Protein AF-A0A4Y8C8M5-F1 (afdb_monomer_lite)

Sequence (130 aa):
KDRNLNDTRYIARLVLNYTKDYLDFLPLSDDENTKLNDTQKGSKVHVEAKSGMLTSALRHTWGFSAKDRNNHLHHAIDAAIIAYANNSIVKAFSDFKKEQESNSVELYAKKISELDYKNKRKFFEPFSGF

pLDDT: mean 90.06, std 6.75, range [58.03, 96.38]

Structure (mmCIF, N/CA/C/O backbone):
data_AF-A0A4Y8C8M5-F1
#
_entry.id   AF-A0A4Y8C8M5-F1
#
loop_
_atom_site.group_PDB
_atom_site.id
_atom_site.type_symbol
_atom_site.label_atom_id
_atom_site.label_alt_id
_atom_site.label_comp_id
_atom_site.label_asym_id
_atom_site.label_entity_id
_atom_site.label_seq_id
_atom_site.pdbx_PDB_ins_code
_atom_site.Cartn_x
_atom_site.Cartn_y
_atom_site.Cartn_z
_atom_site.occupancy
_atom_site.B_iso_or_equiv
_atom_site.auth_seq_id
_atom_site.auth_comp_id
_atom_site.auth_asym_id
_atom_site.auth_atom_id
_atom_site.pdbx_PDB_model_num
ATOM 1 N N . LYS A 1 1 ? 7.885 22.388 5.003 1.00 59.31 1 LYS A N 1
ATOM 2 C CA . LYS A 1 1 ? 7.979 21.919 3.598 1.00 59.31 1 LYS A CA 1
ATOM 3 C C . LYS A 1 1 ? 6.676 21.215 3.260 1.00 59.31 1 LYS A C 1
ATOM 5 O O . LYS A 1 1 ? 6.492 20.090 3.719 1.00 59.31 1 LYS A O 1
ATOM 10 N N . ASP A 1 2 ? 5.777 21.881 2.540 1.00 58.03 2 ASP A N 1
ATOM 11 C CA . ASP A 1 2 ? 4.567 21.226 2.046 1.00 58.03 2 ASP A CA 1
ATOM 12 C C . ASP A 1 2 ? 4.941 20.110 1.074 1.00 58.03 2 ASP A C 1
ATOM 14 O O . ASP A 1 2 ? 5.859 20.236 0.260 1.00 58.03 2 ASP A O 1
ATOM 18 N N . ARG A 1 3 ? 4.286 18.962 1.232 1.00 66.25 3 ARG A N 1
ATOM 19 C CA . ARG A 1 3 ? 4.503 17.793 0.383 1.00 66.25 3 ARG A CA 1
ATOM 20 C C . ARG A 1 3 ? 3.531 17.886 -0.779 1.00 66.25 3 ARG A C 1
ATOM 22 O O . ARG A 1 3 ? 2.329 17.776 -0.551 1.00 66.25 3 ARG A O 1
ATOM 29 N N . ASN A 1 4 ? 4.030 17.994 -2.009 1.00 79.81 4 ASN A N 1
ATOM 30 C CA . ASN A 1 4 ? 3.173 17.805 -3.174 1.00 79.81 4 ASN A CA 1
ATOM 31 C C . ASN A 1 4 ? 2.859 16.310 -3.351 1.00 79.81 4 ASN A C 1
ATOM 33 O O . ASN A 1 4 ? 3.513 15.580 -4.096 1.00 79.81 4 ASN A O 1
ATOM 37 N N . LEU A 1 5 ? 1.886 15.826 -2.576 1.00 77.38 5 LEU A N 1
ATOM 38 C CA . LEU A 1 5 ? 1.489 14.419 -2.567 1.00 77.38 5 LEU A CA 1
ATOM 39 C C . LEU A 1 5 ? 0.946 13.969 -3.927 1.00 77.38 5 LEU A C 1
ATOM 41 O O . LEU A 1 5 ? 1.114 12.802 -4.285 1.00 77.38 5 LEU A O 1
ATOM 45 N N . ASN A 1 6 ? 0.335 14.875 -4.691 1.00 80.00 6 ASN A N 1
ATOM 46 C CA . ASN A 1 6 ? -0.201 14.563 -6.011 1.00 80.00 6 ASN A CA 1
ATOM 47 C C . ASN A 1 6 ? 0.920 14.200 -6.991 1.00 80.00 6 ASN A C 1
ATOM 49 O O . ASN A 1 6 ? 0.838 13.138 -7.607 1.00 80.00 6 ASN A O 1
ATOM 53 N N . ASP A 1 7 ? 2.006 14.978 -7.027 1.00 83.81 7 ASP A N 1
ATOM 54 C CA . ASP A 1 7 ? 3.174 14.673 -7.866 1.00 83.81 7 ASP A CA 1
ATOM 55 C C . ASP A 1 7 ? 3.766 13.306 -7.520 1.00 83.81 7 ASP A C 1
ATOM 57 O O . ASP A 1 7 ? 4.028 12.487 -8.398 1.00 83.81 7 ASP A O 1
ATOM 61 N N . THR A 1 8 ? 3.920 13.008 -6.224 1.00 85.00 8 THR A N 1
ATOM 62 C CA . THR A 1 8 ? 4.484 11.716 -5.801 1.00 85.00 8 THR A CA 1
ATOM 63 C C . THR A 1 8 ? 3.601 10.527 -6.183 1.00 85.00 8 THR A C 1
ATOM 65 O O . THR A 1 8 ? 4.123 9.481 -6.566 1.00 85.00 8 THR A O 1
ATOM 68 N N . ARG A 1 9 ? 2.268 10.672 -6.126 1.00 86.75 9 ARG A N 1
ATOM 69 C CA . ARG A 1 9 ? 1.333 9.628 -6.579 1.00 86.75 9 ARG A CA 1
ATOM 70 C C . ARG A 1 9 ? 1.397 9.443 -8.090 1.00 86.75 9 ARG A C 1
ATOM 72 O O . ARG A 1 9 ? 1.383 8.304 -8.551 1.00 86.75 9 ARG A O 1
ATOM 79 N N . TYR A 1 10 ? 1.466 10.545 -8.836 1.00 92.19 10 TYR A N 1
ATOM 80 C CA . TYR A 1 10 ? 1.570 10.514 -10.289 1.00 92.19 10 TYR A CA 1
ATOM 81 C C . TYR A 1 10 ? 2.851 9.806 -10.733 1.00 92.19 10 TYR A C 1
ATOM 83 O O . TYR A 1 10 ? 2.778 8.846 -11.494 1.00 92.19 10 TYR A O 1
ATOM 91 N N . ILE A 1 11 ? 4.003 10.200 -10.182 1.00 93.62 11 ILE A N 1
ATOM 92 C CA . ILE A 1 11 ? 5.296 9.589 -10.511 1.00 93.62 11 ILE A CA 1
ATOM 93 C C . ILE A 1 11 ? 5.292 8.091 -10.187 1.00 93.62 11 ILE A C 1
ATOM 95 O O . ILE A 1 11 ? 5.716 7.295 -11.017 1.00 93.62 11 ILE A O 1
ATOM 99 N N . ALA A 1 12 ? 4.768 7.678 -9.028 1.00 93.69 12 ALA A N 1
ATOM 100 C CA . ALA A 1 12 ? 4.702 6.259 -8.675 1.00 93.69 12 ALA A CA 1
ATOM 101 C C . ALA A 1 12 ? 3.865 5.440 -9.675 1.00 93.69 12 ALA A C 1
ATOM 103 O O . ALA A 1 12 ? 4.248 4.328 -10.034 1.00 93.69 12 ALA A O 1
ATOM 104 N N . ARG A 1 13 ? 2.736 5.989 -10.147 1.00 94.25 13 ARG A N 1
ATOM 105 C CA . ARG A 1 13 ? 1.895 5.340 -11.164 1.00 94.25 13 ARG A CA 1
ATOM 106 C C . ARG A 1 13 ? 2.583 5.299 -12.526 1.00 94.25 13 ARG A C 1
ATOM 108 O O . ARG A 1 13 ? 2.525 4.273 -13.192 1.00 94.25 13 ARG A O 1
ATOM 115 N N . LEU A 1 14 ? 3.219 6.400 -12.921 1.00 95.94 14 LEU A N 1
ATOM 116 C CA . LEU A 1 14 ? 3.951 6.495 -14.178 1.00 95.94 14 LEU A CA 1
ATOM 117 C C . LEU A 1 14 ? 5.074 5.458 -14.229 1.00 95.94 14 LEU A C 1
ATOM 119 O O . LEU A 1 14 ? 5.142 4.700 -15.187 1.00 95.94 14 LEU A O 1
ATOM 123 N N . VAL A 1 15 ? 5.904 5.383 -13.183 1.00 96.38 15 VAL A N 1
ATOM 124 C CA . VAL A 1 15 ? 6.998 4.406 -13.089 1.00 96.38 15 VAL A CA 1
ATOM 125 C C . VAL A 1 15 ? 6.454 2.979 -13.102 1.00 96.38 15 VAL A C 1
ATOM 127 O O . VAL A 1 15 ? 6.952 2.165 -13.865 1.00 96.38 15 VAL A O 1
ATOM 130 N N . LEU A 1 16 ? 5.400 2.685 -12.328 1.00 95.38 16 LEU A N 1
ATOM 131 C CA . LEU A 1 16 ? 4.756 1.366 -12.326 1.00 95.38 16 LEU A CA 1
ATOM 132 C C . LEU A 1 16 ? 4.357 0.921 -13.739 1.00 95.38 16 LEU A C 1
ATOM 134 O O . LEU A 1 16 ? 4.684 -0.190 -14.141 1.00 95.38 16 LEU A O 1
ATOM 138 N N . ASN A 1 17 ? 3.645 1.779 -14.471 1.00 94.31 17 ASN A N 1
ATOM 139 C CA . ASN A 1 17 ? 3.152 1.447 -15.805 1.00 94.31 17 ASN A CA 1
ATOM 140 C C . ASN A 1 17 ? 4.302 1.357 -16.810 1.00 94.31 17 ASN A C 1
ATOM 142 O O . ASN A 1 17 ? 4.406 0.373 -17.525 1.00 94.31 17 ASN A O 1
ATOM 146 N N . TYR A 1 18 ? 5.223 2.323 -16.795 1.00 96.06 18 TYR A N 1
ATOM 147 C CA . TYR A 1 18 ? 6.379 2.316 -17.688 1.00 96.06 18 TYR A CA 1
ATOM 148 C C . TYR A 1 18 ? 7.236 1.060 -17.496 1.00 96.06 18 TYR A C 1
ATOM 150 O O . TYR A 1 18 ? 7.664 0.434 -18.457 1.00 96.06 18 TYR A O 1
ATOM 158 N N . THR A 1 19 ? 7.466 0.645 -16.250 1.00 94.69 19 THR A N 1
ATOM 159 C CA . THR A 1 19 ? 8.196 -0.592 -15.976 1.00 94.69 19 THR A CA 1
ATOM 160 C C . THR A 1 19 ? 7.435 -1.824 -16.473 1.00 94.69 19 THR A C 1
ATOM 162 O O . THR A 1 19 ? 8.069 -2.721 -17.009 1.00 94.69 19 THR A O 1
ATOM 165 N 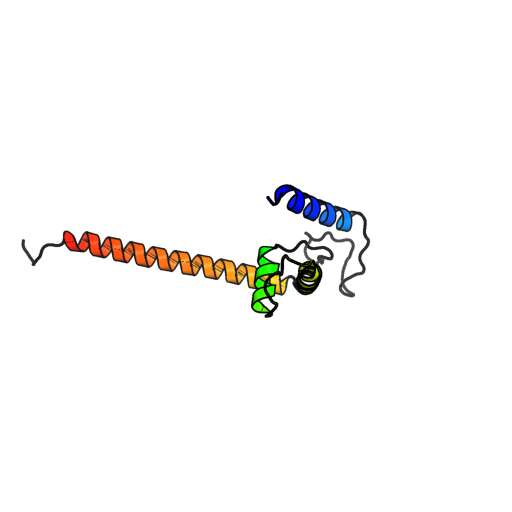N . LYS A 1 20 ? 6.103 -1.876 -16.348 1.00 91.56 20 LYS A N 1
ATOM 166 C CA . LYS A 1 20 ? 5.301 -2.986 -16.896 1.00 91.56 20 LYS A CA 1
ATOM 167 C C . LYS A 1 20 ? 5.324 -3.047 -18.423 1.00 91.56 20 LYS A C 1
ATOM 169 O O . LYS A 1 20 ? 5.339 -4.139 -18.973 1.00 91.56 20 LYS A O 1
ATOM 174 N N . ASP A 1 21 ? 5.318 -1.893 -19.080 1.00 91.69 21 ASP A N 1
ATOM 175 C CA . ASP A 1 21 ? 5.190 -1.804 -20.537 1.00 91.69 21 ASP A CA 1
ATOM 176 C C . ASP A 1 21 ? 6.524 -2.029 -21.267 1.00 91.69 21 ASP A C 1
ATOM 178 O O . ASP A 1 21 ? 6.529 -2.466 -22.416 1.00 91.69 21 ASP A O 1
ATOM 182 N N . TYR A 1 22 ? 7.652 -1.709 -20.620 1.00 94.12 22 TYR A N 1
ATOM 183 C CA . TYR A 1 22 ? 8.961 -1.634 -21.283 1.00 94.12 22 TYR A CA 1
ATOM 184 C C . TYR A 1 22 ? 10.064 -2.490 -20.645 1.00 94.12 22 TYR A C 1
ATOM 186 O O . TYR A 1 22 ? 11.204 -2.428 -21.109 1.00 94.12 22 TYR A O 1
ATOM 194 N N . LEU A 1 23 ? 9.779 -3.260 -19.589 1.00 92.62 23 LEU A N 1
ATOM 195 C CA . LEU A 1 23 ? 10.746 -4.183 -18.992 1.00 92.62 23 LEU A CA 1
ATOM 196 C C . LEU A 1 23 ? 10.220 -5.618 -19.039 1.00 92.62 23 LEU A C 1
ATOM 198 O O . LEU A 1 23 ? 9.163 -5.914 -18.487 1.00 92.62 23 LEU A O 1
ATOM 202 N N . ASP A 1 24 ? 11.001 -6.509 -19.645 1.00 90.62 24 ASP A N 1
ATOM 203 C CA . ASP A 1 24 ? 10.719 -7.941 -19.620 1.00 90.62 24 ASP A CA 1
ATOM 204 C C . ASP A 1 24 ? 11.104 -8.536 -18.261 1.00 90.62 24 ASP A C 1
ATOM 206 O O . ASP A 1 24 ? 12.207 -8.315 -17.748 1.00 90.62 24 ASP A O 1
ATOM 210 N N . PHE A 1 25 ? 10.198 -9.327 -17.688 1.00 89.38 25 PHE A N 1
ATOM 211 C CA . PHE A 1 25 ? 10.413 -10.026 -16.426 1.00 89.38 25 PHE A CA 1
ATOM 212 C C . PHE A 1 25 ? 10.608 -11.518 -16.656 1.00 89.38 25 PHE A C 1
ATOM 214 O O . PHE A 1 25 ? 9.929 -12.142 -17.472 1.00 89.38 25 PHE A O 1
ATOM 221 N N . LEU A 1 26 ? 11.527 -12.100 -15.888 1.00 91.88 26 LEU A N 1
ATOM 222 C CA . LEU A 1 26 ? 11.625 -13.548 -15.783 1.00 91.88 26 LEU A CA 1
ATOM 223 C C . LEU A 1 26 ? 10.373 -14.109 -15.092 1.00 91.88 26 LEU A C 1
ATOM 225 O O . LEU A 1 26 ? 9.795 -13.428 -14.236 1.00 91.88 26 LEU A O 1
ATOM 229 N N . PRO A 1 27 ? 9.973 -15.346 -15.429 1.00 90.88 27 PRO A N 1
ATOM 230 C CA . PRO A 1 27 ? 8.867 -15.993 -14.749 1.00 90.88 27 PRO A CA 1
ATOM 231 C C . PRO A 1 27 ? 9.165 -16.156 -13.250 1.00 90.88 27 PRO A C 1
ATOM 233 O O . PRO A 1 27 ? 10.287 -16.459 -12.845 1.00 90.88 27 PRO A O 1
ATOM 236 N N . LEU A 1 28 ? 8.145 -15.956 -12.420 1.00 89.94 28 LEU A N 1
ATOM 237 C CA . LEU A 1 28 ? 8.180 -16.124 -10.966 1.00 89.94 28 LEU A CA 1
ATOM 238 C C . LEU A 1 28 ? 7.996 -17.589 -10.542 1.00 89.94 28 LEU A C 1
ATOM 240 O O . LEU A 1 28 ? 8.237 -17.925 -9.382 1.00 89.94 28 LEU A O 1
ATOM 244 N N . SER A 1 29 ? 7.551 -18.450 -11.458 1.00 90.25 29 SER A N 1
ATOM 245 C CA . SER A 1 29 ? 7.481 -19.903 -11.296 1.00 90.25 29 SER A CA 1
ATOM 246 C C . SER A 1 29 ? 7.581 -20.605 -12.653 1.00 90.25 29 SER A C 1
ATOM 248 O O . SER A 1 29 ? 7.243 -20.020 -13.679 1.00 90.25 29 SER A O 1
ATOM 250 N N . ASP A 1 30 ? 8.028 -21.862 -12.667 1.00 90.12 30 ASP A N 1
ATOM 251 C CA . ASP A 1 30 ? 8.264 -22.626 -13.907 1.00 90.12 30 ASP A CA 1
ATOM 252 C C . ASP A 1 30 ? 7.003 -22.802 -14.772 1.00 90.12 30 ASP A C 1
ATOM 254 O O . ASP A 1 30 ? 7.083 -22.943 -15.991 1.00 90.12 30 ASP A O 1
ATOM 258 N N . ASP A 1 31 ? 5.828 -22.796 -14.142 1.00 88.81 31 ASP A N 1
ATOM 259 C CA . ASP A 1 31 ? 4.516 -22.950 -14.771 1.00 88.81 31 ASP A CA 1
ATOM 260 C C . ASP A 1 31 ? 3.876 -21.617 -15.197 1.00 88.81 31 ASP A C 1
ATOM 262 O O . ASP A 1 31 ? 2.744 -21.597 -15.689 1.00 88.81 31 ASP A O 1
ATOM 266 N N . GLU A 1 32 ? 4.565 -20.490 -15.003 1.00 90.00 32 GLU A N 1
ATOM 267 C CA . GLU A 1 32 ? 4.011 -19.184 -15.320 1.00 90.00 32 GLU A CA 1
ATOM 268 C C . GLU A 1 32 ? 3.888 -18.954 -16.834 1.00 90.00 32 GLU A C 1
ATOM 270 O O . GLU A 1 32 ? 4.865 -18.945 -17.583 1.00 90.00 32 GLU A O 1
ATOM 275 N N . ASN A 1 33 ? 2.672 -18.628 -17.280 1.00 86.88 33 ASN A N 1
ATOM 276 C CA . ASN A 1 33 ? 2.450 -18.098 -18.618 1.00 86.88 33 ASN A CA 1
ATOM 277 C C . ASN A 1 33 ? 2.645 -16.573 -18.640 1.00 86.88 33 ASN A C 1
ATOM 279 O O . ASN A 1 33 ? 1.696 -15.815 -18.433 1.00 86.88 33 ASN A O 1
ATOM 283 N N . THR A 1 34 ? 3.861 -16.131 -18.963 1.00 84.56 34 THR A N 1
ATOM 284 C CA . THR A 1 34 ? 4.247 -14.707 -19.036 1.00 84.56 34 THR A CA 1
ATOM 285 C C . THR A 1 34 ? 3.542 -13.911 -20.140 1.00 84.56 34 THR A C 1
ATOM 287 O O . THR A 1 34 ? 3.667 -12.692 -20.194 1.00 84.56 34 THR A O 1
ATOM 290 N N . LYS A 1 35 ? 2.770 -14.565 -21.022 1.00 82.44 35 LYS A N 1
ATOM 291 C CA . LYS A 1 35 ? 1.947 -13.883 -22.037 1.00 82.44 35 LYS A CA 1
ATOM 292 C C . LYS A 1 35 ? 0.617 -13.369 -21.484 1.00 82.44 35 LYS A C 1
ATOM 294 O O . LYS A 1 35 ? -0.086 -12.647 -22.190 1.00 82.44 35 LYS A O 1
ATOM 299 N N . LEU A 1 36 ? 0.229 -13.787 -20.277 1.00 84.50 36 LEU A N 1
ATOM 300 C CA . LEU A 1 36 ? -0.972 -13.290 -19.615 1.00 84.50 36 LEU A CA 1
ATOM 301 C C . LEU A 1 36 ? -0.675 -11.956 -18.931 1.00 84.50 36 LEU A C 1
ATOM 303 O O . LEU A 1 36 ? 0.341 -11.810 -18.258 1.00 84.50 36 LEU A O 1
ATOM 307 N N . ASN A 1 37 ? -1.587 -10.995 -19.064 1.00 81.00 37 ASN A N 1
ATOM 308 C CA . ASN A 1 37 ? -1.511 -9.767 -18.280 1.00 81.00 37 ASN A CA 1
ATOM 309 C C . ASN A 1 37 ? -1.937 -10.030 -16.828 1.00 81.00 37 ASN A C 1
ATOM 311 O O . ASN A 1 37 ? -2.697 -10.959 -16.557 1.00 81.00 37 ASN A O 1
ATOM 315 N N . ASP A 1 38 ? -1.493 -9.178 -15.904 1.00 80.94 38 ASP A N 1
ATOM 316 C CA . ASP A 1 38 ? -1.688 -9.322 -14.454 1.00 80.94 38 ASP A CA 1
ATOM 317 C C . ASP A 1 38 ? -3.157 -9.289 -13.975 1.00 80.94 38 ASP A C 1
ATOM 319 O O . ASP A 1 38 ? -3.430 -9.556 -12.803 1.00 80.94 38 ASP A O 1
ATOM 323 N N . THR A 1 39 ? -4.111 -8.996 -14.865 1.00 80.50 39 THR A N 1
ATOM 324 C CA . THR A 1 39 ? -5.554 -9.021 -14.580 1.00 80.50 39 THR A CA 1
ATOM 325 C C . THR A 1 39 ? -6.221 -10.352 -14.935 1.00 80.50 39 THR A C 1
ATOM 327 O O . THR A 1 39 ? -7.377 -10.585 -14.569 1.00 80.50 39 THR A O 1
ATOM 330 N N . GLN A 1 40 ? -5.522 -11.242 -15.643 1.00 84.25 40 GLN A N 1
ATOM 331 C CA . GLN A 1 40 ? -6.066 -12.518 -16.096 1.00 84.25 40 GLN A CA 1
ATOM 332 C C . GLN A 1 40 ? -5.916 -13.614 -15.038 1.00 84.25 40 GLN A C 1
ATOM 334 O O . GLN A 1 40 ? -4.948 -13.699 -14.290 1.00 84.25 40 GLN A O 1
ATOM 339 N N . LYS A 1 41 ? -6.886 -14.529 -14.975 1.00 79.56 41 LYS A N 1
ATOM 340 C CA . LYS A 1 41 ? -6.805 -15.664 -14.051 1.00 79.56 41 LYS A CA 1
ATOM 341 C C . LYS A 1 41 ? -5.585 -16.529 -14.395 1.00 79.56 41 LYS A C 1
ATOM 343 O O . LYS A 1 41 ? -5.508 -17.065 -15.495 1.00 79.56 41 LYS A O 1
ATOM 348 N N . GLY A 1 42 ? -4.686 -16.706 -13.428 1.00 76.19 42 GLY A N 1
ATOM 349 C CA . GLY A 1 42 ? -3.467 -17.506 -13.581 1.00 76.19 42 GLY A CA 1
ATOM 350 C C . GLY A 1 42 ? -2.216 -16.704 -13.949 1.00 76.19 42 GLY A C 1
ATOM 351 O O . GLY A 1 42 ? -1.131 -17.276 -13.911 1.00 76.19 42 GLY A O 1
ATOM 352 N N . SER A 1 43 ? -2.334 -15.402 -14.234 1.00 83.44 43 SER A N 1
ATOM 353 C CA . SER A 1 43 ? -1.171 -14.517 -14.340 1.00 83.44 43 SER A CA 1
ATOM 354 C C . SER A 1 43 ? -0.526 -14.287 -12.973 1.00 83.44 43 SER A C 1
ATOM 356 O O . SER A 1 43 ? -1.175 -14.421 -11.926 1.00 83.44 43 SER A O 1
ATOM 358 N N . LYS A 1 44 ? 0.749 -13.898 -12.966 1.00 87.81 44 LYS A N 1
ATOM 359 C CA . LYS A 1 44 ? 1.405 -13.356 -11.773 1.00 87.81 44 LYS A CA 1
ATOM 360 C C . LYS A 1 44 ? 1.595 -11.852 -11.925 1.00 87.81 44 LYS A C 1
ATOM 362 O O . LYS A 1 44 ? 1.363 -11.277 -12.984 1.00 87.81 44 LYS A O 1
ATOM 367 N N . VAL A 1 45 ? 1.955 -11.214 -10.818 1.00 90.19 45 VAL A N 1
ATOM 368 C CA . VAL A 1 45 ? 2.209 -9.778 -10.771 1.00 90.19 45 VAL A CA 1
ATOM 369 C C . VAL A 1 45 ? 3.696 -9.564 -10.515 1.00 90.19 45 VAL A C 1
ATOM 371 O O . VAL A 1 45 ? 4.181 -9.861 -9.425 1.00 90.19 45 VAL A O 1
ATOM 374 N N . HIS A 1 46 ? 4.422 -9.053 -11.510 1.00 91.19 46 HIS A N 1
ATOM 375 C CA . HIS A 1 46 ? 5.868 -8.800 -11.396 1.00 91.19 46 HIS A CA 1
ATOM 376 C C . HIS A 1 46 ? 6.195 -7.401 -10.885 1.00 91.19 46 HIS A C 1
ATOM 378 O O . HIS A 1 46 ? 7.260 -7.186 -10.312 1.00 91.19 46 HIS A O 1
ATOM 384 N N . VAL A 1 47 ? 5.281 -6.443 -11.069 1.00 92.44 47 VAL A N 1
ATOM 385 C CA . VAL A 1 47 ? 5.481 -5.049 -10.653 1.00 92.44 47 VAL A CA 1
ATOM 386 C C . VAL A 1 47 ? 4.277 -4.547 -9.880 1.00 92.44 47 VAL A C 1
ATOM 388 O O . VAL A 1 47 ? 3.152 -4.510 -10.384 1.00 92.44 47 VAL A O 1
ATOM 391 N N . GLU A 1 48 ? 4.527 -4.096 -8.655 1.00 92.00 48 GLU A N 1
ATOM 392 C CA . GLU A 1 48 ? 3.492 -3.627 -7.744 1.00 92.00 48 GLU A CA 1
ATOM 393 C C . GLU A 1 48 ? 3.918 -2.345 -7.039 1.00 92.00 48 GLU A C 1
ATOM 395 O O . GLU A 1 48 ? 5.029 -2.227 -6.523 1.00 92.00 48 GLU A O 1
ATOM 400 N N . ALA A 1 49 ? 2.992 -1.393 -6.948 1.00 92.31 49 ALA A N 1
ATOM 401 C CA . ALA A 1 49 ? 3.155 -0.224 -6.099 1.00 92.31 49 ALA A CA 1
ATOM 402 C C . ALA A 1 49 ? 2.513 -0.489 -4.732 1.00 92.31 49 ALA A C 1
ATOM 404 O O . ALA A 1 49 ? 1.345 -0.871 -4.642 1.00 92.31 49 ALA A O 1
ATOM 405 N N . LYS A 1 50 ? 3.261 -0.246 -3.654 1.00 93.50 50 LYS A N 1
ATOM 406 C CA . LYS A 1 50 ? 2.771 -0.403 -2.278 1.00 93.50 50 LYS A CA 1
ATOM 407 C C . LYS A 1 50 ? 2.378 0.943 -1.681 1.00 93.50 50 LYS A C 1
ATOM 409 O O . LYS A 1 50 ? 2.988 1.974 -1.963 1.00 93.50 50 LYS A O 1
ATOM 414 N N . SER A 1 51 ? 1.339 0.946 -0.846 1.00 91.44 51 SER A N 1
ATOM 415 C CA . SER A 1 51 ? 0.868 2.175 -0.209 1.00 91.44 51 SER A CA 1
ATOM 416 C C . SER A 1 51 ? 1.808 2.606 0.920 1.00 91.44 51 SER A C 1
ATOM 418 O O . SER A 1 51 ? 2.302 1.786 1.693 1.00 91.44 51 SER A O 1
ATOM 420 N N . GLY A 1 52 ? 2.003 3.918 1.081 1.00 91.56 52 GLY A N 1
ATOM 421 C CA . GLY A 1 52 ? 2.822 4.441 2.180 1.00 91.56 52 GLY A CA 1
ATOM 422 C C . GLY A 1 52 ? 2.256 4.117 3.569 1.00 91.56 52 GLY A C 1
ATOM 423 O O . GLY A 1 52 ? 3.017 4.023 4.531 1.00 91.56 52 GLY A O 1
ATOM 424 N N . MET A 1 53 ? 0.937 3.910 3.676 1.00 92.50 53 MET A N 1
ATOM 425 C CA . MET A 1 53 ? 0.292 3.477 4.918 1.00 92.50 53 MET A CA 1
ATOM 426 C C . MET A 1 53 ? 0.698 2.048 5.285 1.00 92.50 53 MET A C 1
ATOM 428 O O . MET A 1 53 ? 1.065 1.816 6.434 1.00 92.50 53 MET A O 1
ATOM 432 N N . LEU A 1 54 ? 0.694 1.125 4.316 1.00 94.88 54 LEU A N 1
ATOM 433 C CA . LEU A 1 54 ? 1.173 -0.243 4.516 1.00 94.88 54 LEU A CA 1
ATOM 434 C C . LEU A 1 54 ? 2.642 -0.236 4.948 1.00 94.88 54 LEU A C 1
ATOM 436 O O . LEU A 1 54 ? 2.973 -0.813 5.977 1.00 94.88 54 LEU A O 1
ATOM 440 N N . THR A 1 55 ? 3.512 0.472 4.220 1.00 95.12 55 THR A N 1
ATOM 441 C CA . THR A 1 55 ? 4.941 0.561 4.564 1.00 95.12 55 THR A CA 1
ATOM 442 C C . THR A 1 55 ? 5.148 1.129 5.967 1.00 95.12 55 THR A C 1
ATOM 444 O O . THR A 1 55 ? 5.980 0.630 6.719 1.00 95.12 55 THR A O 1
ATOM 447 N N . SER A 1 56 ? 4.379 2.154 6.354 1.00 94.25 56 SER A N 1
ATOM 448 C CA . SER A 1 56 ? 4.461 2.737 7.697 1.00 94.25 56 SER A CA 1
ATOM 449 C C . SER A 1 56 ? 3.994 1.774 8.786 1.00 94.25 56 SER A C 1
ATOM 451 O O . SER A 1 56 ? 4.593 1.748 9.859 1.00 94.25 56 SER A O 1
ATOM 453 N N . ALA A 1 57 ? 2.936 1.006 8.529 1.00 93.81 57 ALA A N 1
ATOM 454 C CA . ALA A 1 57 ? 2.447 0.008 9.467 1.00 93.81 57 ALA A CA 1
ATOM 455 C C . ALA A 1 57 ? 3.457 -1.132 9.630 1.00 93.81 57 ALA A C 1
ATOM 457 O O . ALA A 1 57 ? 3.849 -1.429 10.752 1.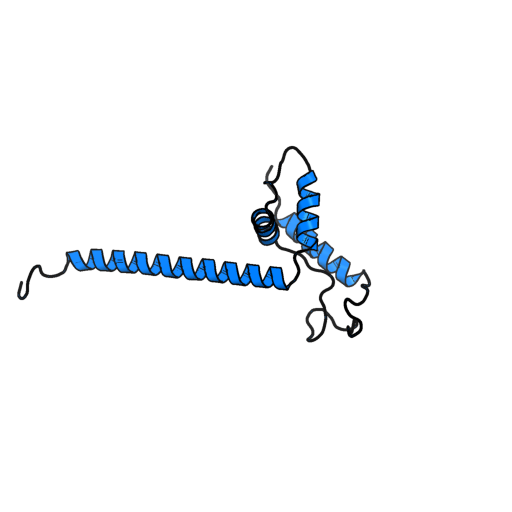00 93.81 57 ALA A O 1
ATOM 458 N N . LEU A 1 58 ? 3.958 -1.693 8.524 1.00 95.06 58 LEU A N 1
ATOM 459 C CA . LEU A 1 58 ? 4.973 -2.749 8.548 1.00 95.06 58 LEU A CA 1
ATOM 460 C C . LEU A 1 58 ? 6.259 -2.290 9.232 1.00 95.06 58 LEU A C 1
ATOM 462 O O . LEU A 1 58 ? 6.803 -3.029 10.042 1.00 95.06 58 LEU A O 1
ATOM 466 N N . ARG A 1 59 ? 6.707 -1.052 8.988 1.00 95.56 59 ARG A N 1
ATOM 467 C CA . ARG A 1 59 ? 7.858 -0.464 9.690 1.00 95.56 59 ARG A CA 1
ATOM 468 C C . ARG A 1 59 ? 7.693 -0.556 11.207 1.00 95.56 59 ARG A C 1
ATOM 470 O O . ARG A 1 59 ? 8.605 -1.010 11.889 1.00 95.56 59 ARG A O 1
ATOM 477 N N . HIS A 1 60 ? 6.538 -0.124 11.711 1.00 93.75 60 HIS A N 1
ATOM 478 C CA . HIS A 1 60 ? 6.233 -0.159 13.137 1.00 93.75 60 HIS A CA 1
ATOM 479 C C . HIS A 1 60 ? 6.131 -1.600 13.652 1.00 93.75 60 HIS A C 1
ATOM 481 O O . HIS A 1 60 ? 6.762 -1.946 14.645 1.00 93.75 60 HIS A O 1
ATOM 487 N N . THR A 1 61 ? 5.378 -2.457 12.959 1.00 92.06 61 THR A N 1
ATOM 488 C CA . THR A 1 61 ? 5.167 -3.857 13.355 1.00 92.06 61 THR A CA 1
ATOM 489 C C . THR A 1 61 ? 6.459 -4.675 13.351 1.00 92.06 61 THR A C 1
ATOM 491 O O . THR A 1 61 ? 6.615 -5.559 14.185 1.00 92.06 61 THR A O 1
ATOM 494 N N . TRP A 1 62 ? 7.401 -4.381 12.455 1.00 93.88 62 TRP A N 1
ATOM 495 C CA . TRP A 1 62 ? 8.698 -5.063 12.372 1.00 93.88 62 TRP A CA 1
ATOM 496 C C . TRP A 1 62 ? 9.779 -4.429 13.261 1.00 93.88 62 TRP A C 1
ATOM 498 O O . TRP A 1 62 ? 10.935 -4.835 13.200 1.00 93.88 62 TRP A O 1
ATOM 508 N N . GLY A 1 63 ? 9.425 -3.443 14.094 1.00 94.62 63 GLY A N 1
ATOM 509 C CA . GLY A 1 63 ? 10.328 -2.878 15.102 1.00 94.62 63 GLY A CA 1
ATOM 510 C C . GLY A 1 63 ? 11.370 -1.892 14.565 1.00 94.62 63 GLY A C 1
ATOM 511 O O . GLY A 1 63 ? 12.327 -1.571 15.267 1.00 94.62 63 GLY A O 1
ATOM 512 N N . PHE A 1 64 ? 11.207 -1.380 13.344 1.00 93.75 64 PHE A N 1
ATOM 513 C CA . PHE A 1 64 ? 12.091 -0.337 12.828 1.00 93.75 64 PHE A CA 1
ATOM 514 C C . PHE A 1 64 ? 11.786 1.015 13.476 1.00 93.75 64 PHE A C 1
ATOM 516 O O . PHE A 1 64 ? 10.631 1.384 13.701 1.00 93.75 64 PHE A O 1
ATOM 523 N N . SER A 1 65 ? 12.836 1.803 13.701 1.00 87.94 65 SER A N 1
ATOM 524 C CA . SER A 1 65 ? 12.715 3.141 14.273 1.00 87.94 65 SER A CA 1
ATOM 525 C C . SER A 1 65 ? 11.889 4.089 13.395 1.00 87.94 65 SER A C 1
ATOM 527 O O . SER A 1 65 ? 11.749 3.927 12.171 1.00 87.94 65 SER A O 1
ATOM 529 N N . ALA A 1 66 ? 11.337 5.119 14.041 1.00 88.62 66 ALA A N 1
ATOM 530 C CA . ALA A 1 66 ? 10.686 6.225 13.356 1.00 88.62 66 ALA A CA 1
ATOM 531 C C . ALA A 1 66 ? 11.650 6.902 12.365 1.00 88.62 66 ALA A C 1
ATOM 533 O O . ALA A 1 66 ? 12.871 6.839 12.498 1.00 88.62 66 ALA A O 1
ATOM 534 N N . LYS A 1 67 ? 11.090 7.556 11.342 1.00 90.31 67 LYS A N 1
ATOM 535 C CA . LYS A 1 67 ? 11.893 8.207 10.301 1.00 90.31 67 LYS A CA 1
ATOM 536 C C . LYS A 1 67 ? 12.664 9.378 10.902 1.00 90.31 67 LYS A C 1
ATOM 538 O O . LYS A 1 67 ? 12.059 10.407 11.196 1.00 90.31 67 LYS A O 1
ATOM 543 N N . ASP A 1 68 ? 13.980 9.241 10.996 1.00 88.81 68 ASP A N 1
ATOM 544 C CA . ASP A 1 68 ? 14.854 10.382 11.234 1.00 88.81 68 ASP A CA 1
ATOM 545 C C . ASP A 1 68 ? 14.833 11.289 9.994 1.00 88.81 68 ASP A C 1
ATOM 547 O O . ASP A 1 68 ? 15.106 10.851 8.874 1.00 88.81 68 ASP A O 1
ATOM 551 N N . ARG A 1 69 ? 14.426 12.545 10.189 1.00 88.00 69 ARG A N 1
ATOM 552 C CA . ARG A 1 69 ? 14.340 13.559 9.129 1.00 88.00 69 ARG A CA 1
ATOM 553 C C . ARG A 1 69 ? 15.641 14.333 8.946 1.00 88.00 69 ARG A C 1
ATOM 555 O O . ARG A 1 69 ? 15.738 15.076 7.975 1.00 88.00 69 ARG A O 1
ATOM 562 N N . ASN A 1 70 ? 16.618 14.123 9.825 1.00 92.81 70 ASN A N 1
ATOM 563 C CA . ASN A 1 70 ? 17.945 14.721 9.738 1.00 92.81 70 ASN A CA 1
ATOM 564 C C . ASN A 1 70 ? 18.864 13.954 8.775 1.00 92.81 70 ASN A C 1
ATOM 566 O O . ASN A 1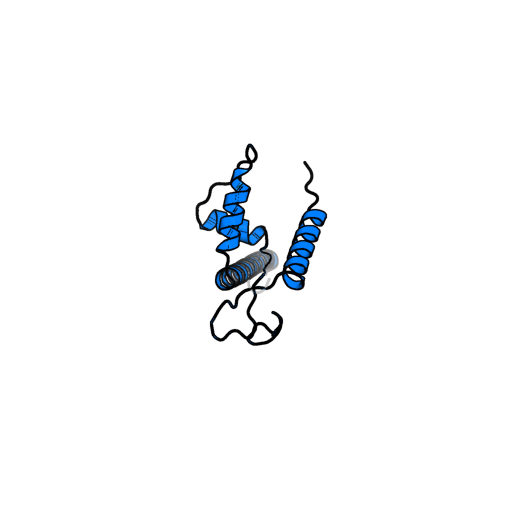 70 ? 19.944 14.433 8.446 1.00 92.81 70 ASN A O 1
ATOM 570 N N . ASN A 1 71 ? 18.445 12.774 8.303 1.00 91.88 71 ASN A N 1
ATOM 571 C CA . ASN A 1 71 ? 19.166 11.993 7.303 1.00 91.88 71 ASN A CA 1
ATOM 572 C C . ASN A 1 71 ? 18.217 11.290 6.311 1.00 91.88 71 ASN A C 1
ATOM 574 O O . ASN A 1 71 ? 16.989 11.336 6.434 1.00 91.88 71 ASN A O 1
ATOM 578 N N . HIS A 1 72 ? 18.802 10.615 5.318 1.00 92.94 72 HIS A N 1
ATOM 579 C CA . HIS A 1 72 ? 18.083 9.951 4.224 1.00 92.94 72 HIS A CA 1
ATOM 580 C C . HIS A 1 72 ? 18.074 8.413 4.303 1.00 92.94 72 HIS A C 1
ATOM 582 O O . HIS A 1 72 ? 17.492 7.762 3.435 1.00 92.94 72 HIS A O 1
ATOM 588 N N . LEU A 1 73 ? 18.645 7.813 5.355 1.00 93.62 73 LEU A N 1
ATOM 589 C CA . LEU A 1 73 ? 18.754 6.351 5.501 1.00 93.62 73 LEU A CA 1
ATOM 590 C C . LEU A 1 73 ? 17.388 5.667 5.623 1.00 93.62 73 LEU A C 1
ATOM 592 O O . LEU A 1 73 ? 17.216 4.507 5.248 1.00 93.62 73 LEU A O 1
ATOM 596 N N . HIS A 1 74 ? 16.378 6.400 6.093 1.00 93.50 74 HIS A N 1
ATOM 597 C CA . HIS A 1 74 ? 15.019 5.884 6.194 1.00 93.50 74 HIS A CA 1
ATOM 598 C C . HIS A 1 74 ? 14.424 5.470 4.835 1.00 93.50 74 HIS A C 1
ATOM 600 O O . HIS A 1 74 ? 13.544 4.610 4.826 1.00 93.50 74 HIS A O 1
ATOM 606 N N . HIS A 1 75 ? 14.905 6.014 3.708 1.00 94.25 75 HIS A N 1
ATOM 607 C CA . HIS A 1 75 ? 14.475 5.586 2.372 1.00 94.25 75 HIS A CA 1
ATOM 608 C C . HIS A 1 75 ? 14.910 4.155 2.048 1.00 94.25 75 HIS A C 1
ATOM 610 O O . HIS A 1 75 ? 14.109 3.393 1.515 1.00 94.25 75 HIS A O 1
ATOM 616 N N . ALA A 1 76 ? 16.133 3.768 2.424 1.00 95.31 76 ALA A N 1
ATOM 617 C CA . ALA A 1 76 ? 16.631 2.409 2.216 1.00 95.31 76 ALA A CA 1
ATOM 618 C C . ALA A 1 76 ? 15.848 1.390 3.057 1.00 95.31 76 ALA A C 1
ATOM 620 O O . ALA A 1 76 ? 15.460 0.336 2.561 1.00 95.31 76 ALA A O 1
ATOM 621 N N . ILE A 1 77 ? 15.534 1.744 4.308 1.00 95.12 77 ILE A N 1
ATOM 622 C CA . ILE A 1 77 ? 14.684 0.913 5.172 1.00 95.12 77 ILE A CA 1
ATOM 623 C C . ILE A 1 77 ? 13.279 0.763 4.566 1.00 95.12 77 ILE A C 1
ATOM 625 O O . ILE A 1 77 ? 12.760 -0.346 4.493 1.00 95.12 77 ILE A O 1
ATOM 629 N N . ASP A 1 78 ? 12.662 1.858 4.102 1.00 95.56 78 ASP A N 1
ATOM 630 C CA . ASP A 1 78 ? 11.344 1.791 3.454 1.00 95.56 78 ASP A CA 1
ATOM 631 C C . ASP A 1 78 ? 11.384 0.921 2.181 1.00 95.56 78 ASP A C 1
ATOM 633 O O . ASP A 1 78 ? 10.449 0.159 1.944 1.00 95.56 78 ASP A O 1
ATOM 637 N N . ALA A 1 79 ? 12.464 0.986 1.393 1.00 96.06 79 ALA A N 1
ATOM 638 C CA . ALA A 1 79 ? 12.648 0.159 0.200 1.00 96.06 79 ALA A CA 1
ATOM 639 C C . ALA A 1 79 ? 12.755 -1.338 0.536 1.00 96.06 79 ALA A C 1
ATOM 641 O O . ALA A 1 79 ? 12.087 -2.151 -0.102 1.00 96.06 79 ALA A O 1
ATOM 642 N N . ALA A 1 80 ? 13.517 -1.702 1.575 1.00 95.88 80 ALA A N 1
ATOM 643 C CA . ALA A 1 80 ? 13.592 -3.082 2.054 1.00 95.88 80 ALA A CA 1
ATOM 644 C C . ALA A 1 80 ? 12.215 -3.592 2.510 1.00 95.88 80 ALA A C 1
ATOM 646 O O . ALA A 1 80 ? 11.808 -4.692 2.149 1.00 95.88 80 ALA A O 1
ATOM 647 N N . ILE A 1 81 ? 11.452 -2.770 3.236 1.00 96.12 81 ILE A N 1
ATOM 648 C CA . ILE A 1 81 ? 10.092 -3.129 3.656 1.00 96.12 81 ILE A CA 1
ATOM 649 C C . ILE A 1 81 ? 9.183 -3.376 2.447 1.00 96.12 81 ILE A C 1
ATOM 651 O O . ILE A 1 81 ? 8.446 -4.359 2.426 1.00 96.12 81 ILE A O 1
ATOM 655 N N . ILE A 1 82 ? 9.237 -2.504 1.435 1.00 96.00 82 ILE A N 1
ATOM 656 C CA . ILE A 1 82 ? 8.441 -2.643 0.208 1.00 96.00 82 ILE A CA 1
ATOM 657 C C . ILE A 1 82 ? 8.776 -3.949 -0.521 1.00 96.00 82 ILE A C 1
ATOM 659 O O . ILE A 1 82 ? 7.852 -4.638 -0.947 1.00 96.00 82 ILE A O 1
ATOM 663 N N . ALA A 1 83 ? 10.057 -4.315 -0.610 1.00 94.75 83 ALA A N 1
ATOM 664 C CA . ALA A 1 83 ? 10.496 -5.542 -1.274 1.00 94.75 83 ALA A CA 1
ATOM 665 C C . ALA A 1 83 ? 9.942 -6.817 -0.609 1.00 94.75 83 ALA A C 1
ATOM 667 O O . ALA A 1 83 ? 9.574 -7.762 -1.302 1.00 94.75 83 ALA A O 1
ATOM 668 N N . TYR A 1 84 ? 9.825 -6.835 0.723 1.00 94.44 84 TYR A N 1
ATOM 669 C CA . TYR A 1 84 ? 9.277 -7.980 1.463 1.00 94.44 84 TYR A CA 1
ATOM 670 C C . TYR A 1 84 ? 7.744 -7.972 1.583 1.00 94.44 84 TYR A C 1
ATOM 672 O O . TYR A 1 84 ? 7.157 -8.971 2.000 1.00 94.44 84 TYR A O 1
ATOM 680 N N . ALA A 1 85 ? 7.066 -6.879 1.224 1.00 94.50 85 ALA A N 1
ATOM 681 C CA . ALA A 1 85 ? 5.617 -6.740 1.353 1.00 94.50 85 ALA A CA 1
ATOM 682 C C . ALA A 1 85 ? 4.854 -7.464 0.225 1.00 94.50 85 ALA A C 1
ATOM 684 O O . ALA A 1 85 ? 4.245 -6.834 -0.640 1.00 94.50 85 ALA A O 1
ATOM 685 N N . ASN A 1 86 ? 4.860 -8.797 0.232 1.00 91.12 86 ASN A N 1
ATOM 686 C CA . ASN A 1 86 ? 4.141 -9.614 -0.752 1.00 91.12 86 ASN A CA 1
ATOM 687 C C . ASN A 1 86 ? 2.602 -9.493 -0.642 1.00 91.12 86 ASN A C 1
ATOM 689 O O . ASN A 1 86 ? 2.063 -8.912 0.302 1.00 91.12 86 ASN A O 1
ATOM 693 N N . ASN A 1 87 ? 1.873 -10.073 -1.600 1.00 89.50 87 ASN A N 1
ATOM 694 C CA . ASN A 1 87 ? 0.406 -9.989 -1.655 1.00 89.50 87 ASN A CA 1
ATOM 695 C C . ASN A 1 87 ? -0.319 -10.606 -0.456 1.00 89.50 87 ASN A C 1
ATOM 697 O O . ASN A 1 87 ? -1.379 -10.109 -0.079 1.00 89.50 87 ASN A O 1
ATOM 701 N N . SER A 1 88 ? 0.260 -11.621 0.188 1.00 91.75 88 SER A N 1
ATOM 702 C CA . SER A 1 88 ? -0.296 -12.173 1.428 1.00 91.75 88 SER A CA 1
ATOM 703 C C . SER A 1 88 ? -0.262 -11.135 2.553 1.00 91.75 88 SER A C 1
ATOM 705 O O . SER A 1 88 ? -1.275 -10.891 3.205 1.00 91.75 88 SER A O 1
ATOM 707 N N . ILE A 1 89 ? 0.866 -10.431 2.709 1.00 94.12 89 ILE A N 1
ATOM 708 C CA . ILE A 1 89 ? 1.012 -9.335 3.677 1.00 94.12 89 ILE A CA 1
ATOM 709 C C . ILE A 1 89 ? 0.064 -8.178 3.349 1.00 94.12 89 ILE A C 1
ATOM 711 O O . ILE A 1 89 ? -0.580 -7.643 4.252 1.00 94.12 89 ILE A O 1
ATOM 715 N N . VAL A 1 90 ? -0.057 -7.800 2.069 1.00 92.25 90 VAL A N 1
ATOM 716 C CA . VAL A 1 90 ? -1.005 -6.752 1.652 1.00 92.25 90 VAL A CA 1
ATOM 717 C C . VAL A 1 90 ? -2.429 -7.136 2.041 1.00 92.25 90 VAL A C 1
ATOM 719 O O . VAL A 1 90 ? -3.125 -6.333 2.661 1.00 92.25 90 VAL A O 1
ATOM 722 N N . LYS A 1 91 ? -2.847 -8.368 1.731 1.00 93.75 91 LYS A N 1
ATOM 723 C CA . LYS A 1 91 ? -4.186 -8.858 2.058 1.00 93.75 91 LYS A CA 1
ATOM 724 C C . LYS A 1 91 ? -4.424 -8.866 3.567 1.00 93.75 91 LYS A C 1
ATOM 726 O O . LYS A 1 91 ? -5.424 -8.315 4.014 1.00 93.75 91 LYS A O 1
ATOM 731 N N . ALA A 1 92 ? -3.497 -9.425 4.343 1.00 94.25 92 ALA A N 1
ATOM 732 C CA . ALA A 1 92 ? -3.604 -9.473 5.799 1.00 94.25 92 ALA A CA 1
ATOM 733 C C . ALA A 1 92 ? -3.740 -8.067 6.405 1.00 94.25 92 ALA A C 1
ATOM 735 O O . ALA A 1 92 ? -4.555 -7.846 7.298 1.00 94.25 92 ALA A O 1
ATOM 736 N N . PHE A 1 93 ? -2.994 -7.090 5.881 1.00 92.62 93 PHE A N 1
ATOM 737 C CA . PHE A 1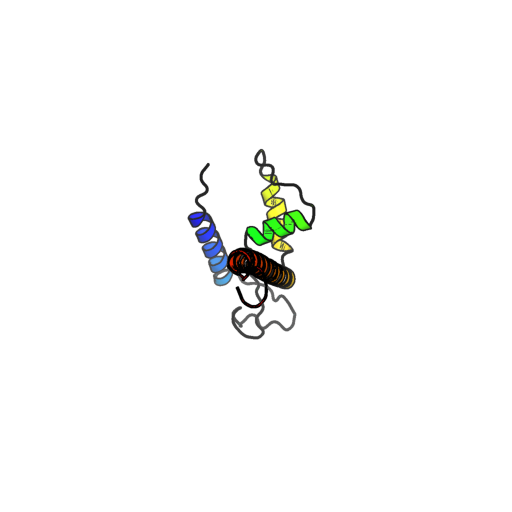 93 ? -3.113 -5.702 6.316 1.00 92.62 93 PHE A CA 1
ATOM 738 C C . PHE A 1 93 ? -4.469 -5.078 5.955 1.00 92.62 93 PHE A C 1
ATOM 740 O O . PHE A 1 93 ? -5.064 -4.382 6.779 1.00 92.62 93 PHE A O 1
ATOM 747 N N . SER A 1 94 ? -4.970 -5.322 4.743 1.00 92.25 94 SER A N 1
ATOM 748 C CA . SER A 1 94 ? -6.297 -4.864 4.320 1.00 92.25 94 SER A CA 1
ATOM 749 C C . SER A 1 94 ? -7.415 -5.465 5.173 1.00 92.25 94 SER A C 1
ATOM 751 O O . SER A 1 94 ? -8.311 -4.733 5.594 1.00 92.25 94 SER A O 1
ATOM 753 N N . ASP A 1 95 ? -7.343 -6.763 5.472 1.00 95.56 95 ASP A N 1
ATOM 754 C CA . ASP A 1 95 ? -8.308 -7.454 6.330 1.00 95.56 95 ASP A CA 1
ATOM 755 C C . ASP A 1 95 ? -8.283 -6.871 7.753 1.00 95.56 95 ASP A C 1
ATOM 757 O O . ASP A 1 95 ? -9.328 -6.488 8.279 1.00 95.56 95 ASP A O 1
ATOM 761 N N . PHE A 1 96 ? -7.089 -6.687 8.329 1.00 92.31 96 PHE A N 1
ATOM 762 C CA . PHE A 1 96 ? -6.911 -6.053 9.640 1.00 92.31 96 PHE A CA 1
ATOM 763 C C . PHE A 1 96 ? -7.517 -4.644 9.695 1.00 92.31 96 PHE A C 1
ATOM 765 O O . PHE A 1 96 ? -8.178 -4.275 10.667 1.00 92.31 96 PHE A O 1
ATOM 772 N N . LYS A 1 97 ? -7.317 -3.832 8.648 1.00 91.25 97 LYS A N 1
ATOM 773 C CA . LYS A 1 97 ? -7.901 -2.487 8.577 1.00 91.25 97 LYS A CA 1
ATOM 774 C C . LYS A 1 97 ? -9.422 -2.514 8.519 1.00 91.25 97 LYS A C 1
ATOM 776 O O . LYS A 1 97 ? -10.061 -1.756 9.246 1.00 91.25 97 LYS A O 1
ATOM 781 N N . LYS A 1 98 ? -9.990 -3.418 7.725 1.00 94.06 98 LYS A N 1
ATOM 782 C CA . LYS A 1 98 ? -11.440 -3.609 7.638 1.00 94.06 98 LYS A CA 1
ATOM 783 C C . LYS A 1 98 ? -12.042 -4.047 8.978 1.00 94.06 98 LYS A C 1
ATOM 785 O O . LYS A 1 98 ? -13.110 -3.571 9.364 1.00 94.06 98 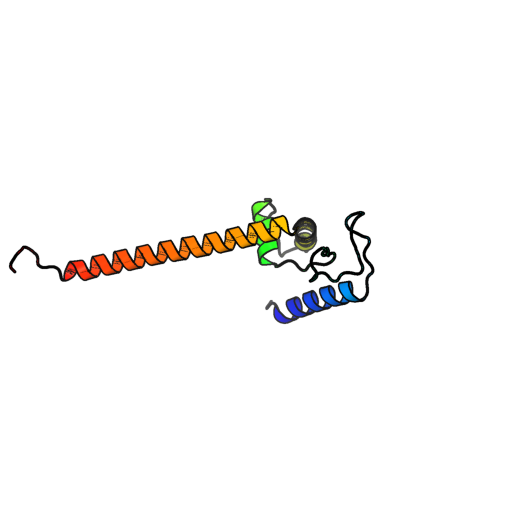LYS A O 1
ATOM 790 N N . GLU A 1 99 ? -11.355 -4.925 9.704 1.00 95.75 99 GLU A N 1
ATOM 791 C CA . GLU A 1 99 ? -11.762 -5.359 11.042 1.00 95.75 99 GLU A CA 1
ATOM 792 C C . GLU A 1 99 ? -11.703 -4.203 12.053 1.00 95.75 99 GLU A C 1
ATOM 794 O O . GLU A 1 99 ? -12.670 -3.954 12.771 1.00 95.75 99 GLU A O 1
ATOM 799 N N . GLN A 1 100 ? -10.612 -3.429 12.058 1.00 93.00 100 GLN A N 1
ATOM 800 C CA . GLN A 1 100 ? -10.461 -2.250 12.916 1.00 93.00 100 GLN A CA 1
ATOM 801 C C . GLN A 1 100 ? -11.584 -1.222 12.694 1.00 93.00 100 GLN A C 1
ATOM 803 O O . GLN A 1 100 ? -12.119 -0.670 13.662 1.00 93.00 100 GLN A O 1
ATOM 808 N N . GLU A 1 101 ? -11.952 -0.965 11.438 1.00 93.25 101 GLU A N 1
ATOM 809 C CA . GLU A 1 101 ? -13.065 -0.078 11.086 1.00 93.25 101 GLU A CA 1
ATOM 810 C C . GLU A 1 101 ? -14.402 -0.632 11.590 1.00 93.25 101 GLU A C 1
ATOM 812 O O . GLU A 1 101 ? -15.158 0.091 12.239 1.00 93.25 101 GLU A O 1
ATOM 817 N N . SER A 1 102 ? -14.658 -1.924 11.375 1.00 95.75 102 SER A N 1
ATOM 818 C CA . SER A 1 102 ? -15.891 -2.595 11.813 1.00 95.75 102 SER A CA 1
ATOM 819 C C . SER A 1 102 ? -16.063 -2.539 13.335 1.00 95.75 102 SER A C 1
ATOM 821 O O . SER A 1 102 ? -17.113 -2.121 13.826 1.00 95.75 102 SER A O 1
ATOM 823 N N . ASN A 1 103 ? -15.003 -2.850 14.086 1.00 95.19 103 ASN A N 1
ATOM 824 C CA . ASN A 1 103 ? -14.992 -2.780 15.550 1.00 95.19 103 ASN A CA 1
ATOM 825 C C . ASN A 1 103 ? -15.234 -1.350 16.054 1.00 95.19 103 ASN A C 1
ATOM 827 O O . ASN A 1 103 ? -15.929 -1.133 17.049 1.00 95.19 103 ASN A O 1
ATOM 831 N N . SER A 1 104 ? -14.678 -0.356 15.357 1.00 94.88 104 SER A N 1
ATOM 832 C CA . SER A 1 104 ? -14.885 1.054 15.697 1.00 94.88 104 SER A CA 1
ATOM 833 C C . SER A 1 104 ? -16.346 1.457 15.499 1.00 94.88 104 SER A C 1
ATOM 835 O O . SER A 1 104 ? -16.937 2.063 16.393 1.00 94.88 104 SER A O 1
ATOM 837 N N . VAL A 1 105 ? -16.950 1.083 14.366 1.00 94.56 105 VAL A N 1
ATOM 838 C CA . VAL A 1 105 ? -18.370 1.337 14.075 1.00 94.56 105 VAL A CA 1
ATOM 839 C C . VAL A 1 105 ? -19.271 0.700 15.133 1.00 94.56 105 VAL A C 1
ATOM 841 O O . VAL A 1 105 ? -20.163 1.372 15.653 1.00 94.56 105 VAL A O 1
ATOM 844 N N . GLU A 1 106 ? -19.011 -0.552 15.512 1.00 95.50 106 GLU A N 1
ATOM 845 C CA . GLU A 1 106 ? -19.780 -1.241 16.552 1.00 95.50 106 GLU A CA 1
ATOM 846 C C . GLU A 1 106 ? -19.678 -0.523 17.907 1.00 95.50 106 GLU A C 1
ATOM 848 O O . GLU A 1 106 ? -20.685 -0.313 18.591 1.00 95.50 106 GLU A O 1
ATOM 853 N N . LEU A 1 107 ? -18.474 -0.082 18.285 1.00 95.75 107 LEU A N 1
ATOM 854 C CA . LEU A 1 107 ? -18.258 0.674 19.517 1.00 95.75 107 LEU A CA 1
ATOM 855 C C . LEU A 1 107 ? -19.036 1.999 19.521 1.00 95.75 107 LEU A C 1
ATOM 857 O O . LEU A 1 107 ? -19.632 2.360 20.538 1.00 95.75 107 LEU A O 1
ATOM 861 N N . TYR A 1 108 ? -19.043 2.731 18.403 1.00 94.81 108 TYR A N 1
ATOM 862 C CA . TYR A 1 108 ? -19.816 3.969 18.283 1.00 94.81 108 TYR A CA 1
ATOM 863 C C . TYR A 1 108 ? -21.323 3.711 18.348 1.00 94.81 108 TYR A C 1
ATOM 865 O O . TYR A 1 108 ? -22.020 4.431 19.062 1.00 94.81 108 TYR A O 1
ATOM 873 N N . ALA A 1 109 ? -21.823 2.666 17.685 1.00 94.81 109 ALA A N 1
ATOM 874 C CA . ALA A 1 109 ? -23.233 2.287 17.744 1.00 94.81 109 ALA A CA 1
ATOM 875 C C . ALA A 1 109 ? -23.681 1.969 19.182 1.00 94.81 109 ALA A C 1
ATOM 877 O O . ALA A 1 109 ? -24.710 2.480 19.631 1.00 94.81 109 ALA A O 1
ATOM 878 N N . LYS A 1 110 ? -22.871 1.214 19.942 1.00 95.19 110 LYS A N 1
ATOM 879 C CA . LYS A 1 110 ? -23.123 0.937 21.368 1.00 95.19 110 LYS A CA 1
ATOM 880 C C . LYS A 1 110 ? -23.193 2.222 22.190 1.00 95.19 110 LYS A C 1
ATOM 882 O O . LYS A 1 110 ? -24.169 2.433 22.905 1.00 95.19 110 LYS A O 1
ATOM 887 N N . LYS A 1 111 ? -22.223 3.128 22.025 1.00 95.62 111 LYS A N 1
ATOM 888 C CA . LYS A 1 111 ? -22.213 4.424 22.727 1.00 95.62 111 LYS A CA 1
ATOM 889 C C . LYS A 1 111 ? -23.446 5.274 22.411 1.00 95.62 111 LYS A C 1
ATOM 891 O O . LYS A 1 111 ? -24.007 5.876 23.322 1.00 95.62 111 LYS A O 1
ATOM 896 N N . ILE A 1 112 ? -23.878 5.320 21.149 1.00 94.12 112 ILE A N 1
ATOM 897 C CA . ILE A 1 112 ? -25.085 6.056 20.737 1.00 94.12 112 ILE A CA 1
ATOM 898 C C . ILE A 1 112 ? -26.330 5.433 21.374 1.00 94.12 112 ILE A C 1
ATOM 900 O O . ILE A 1 112 ? -27.136 6.156 21.953 1.00 94.12 112 ILE A O 1
ATOM 904 N N . SER A 1 113 ? -26.459 4.104 21.329 1.00 94.00 113 SER A N 1
ATOM 905 C CA . SER A 1 113 ? -27.582 3.386 21.942 1.00 94.00 113 SER A CA 1
ATOM 906 C C . SER A 1 113 ? -27.654 3.604 23.454 1.00 94.00 113 SER A C 1
ATOM 908 O O . SER A 1 113 ? -28.738 3.806 23.996 1.00 94.00 113 SER A O 1
ATOM 910 N N . GLU A 1 114 ? -26.518 3.578 24.152 1.00 93.88 114 GLU A N 1
ATOM 911 C CA . GLU A 1 1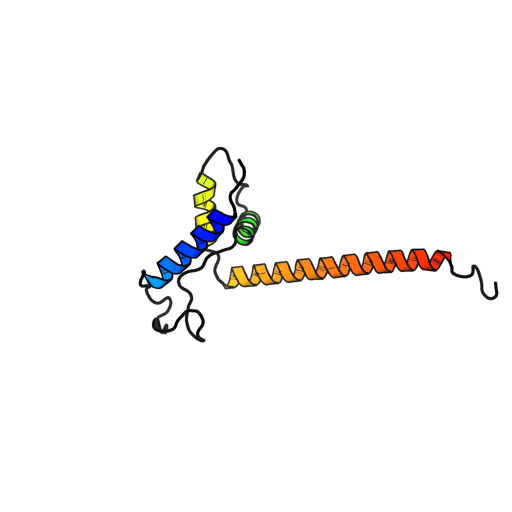14 ? -26.454 3.861 25.589 1.00 93.88 114 GLU A CA 1
ATOM 912 C C . GLU A 1 114 ? -26.875 5.298 25.910 1.00 93.88 114 GLU A C 1
ATOM 914 O O . GLU A 1 114 ? -27.564 5.542 26.903 1.00 93.88 114 GLU A O 1
ATOM 919 N N . LEU A 1 115 ? -26.460 6.260 25.081 1.00 93.50 115 LEU A N 1
ATOM 920 C CA . LEU A 1 115 ? -26.810 7.667 25.254 1.00 93.50 115 LEU A CA 1
ATOM 921 C C . LEU A 1 115 ? -28.304 7.907 25.000 1.00 93.50 115 LEU A C 1
ATOM 923 O O . LEU A 1 115 ? -28.955 8.597 25.784 1.00 93.50 115 LEU A O 1
ATOM 927 N N . ASP A 1 116 ? -28.852 7.296 23.948 1.00 92.56 116 ASP A N 1
ATOM 928 C CA . ASP A 1 116 ? -30.279 7.341 23.623 1.00 92.56 116 ASP A CA 1
ATOM 929 C C . ASP A 1 116 ? -31.119 6.703 24.736 1.00 92.56 116 ASP A C 1
ATOM 931 O O . ASP A 1 116 ? -32.074 7.309 25.222 1.00 92.56 116 ASP A O 1
ATOM 935 N N . TYR A 1 117 ? -30.700 5.539 25.243 1.00 89.62 117 TYR A N 1
ATOM 936 C CA . TYR A 1 117 ? -31.337 4.898 26.393 1.00 89.62 117 TYR A CA 1
ATOM 937 C C . TYR A 1 117 ? -31.333 5.803 27.633 1.00 89.62 117 TYR A C 1
ATOM 939 O O . TYR A 1 117 ? -32.372 5.998 28.266 1.00 89.62 117 TYR A O 1
ATOM 947 N N . LYS A 1 118 ? -30.186 6.410 27.973 1.00 90.94 118 LYS A N 1
ATOM 948 C CA . LYS A 1 118 ? -30.080 7.353 29.101 1.00 90.94 118 LYS A CA 1
ATOM 949 C C . LYS A 1 118 ? -30.988 8.570 28.928 1.00 90.94 118 LYS A C 1
ATOM 951 O O . LYS A 1 118 ? -31.531 9.051 29.919 1.00 90.94 118 LYS A O 1
ATOM 956 N N . ASN A 1 119 ? -31.151 9.067 27.704 1.00 90.75 119 ASN A N 1
ATOM 957 C CA . ASN A 1 119 ? -32.041 10.186 27.415 1.00 90.75 119 ASN A CA 1
ATOM 958 C C . ASN A 1 119 ? -33.513 9.783 27.522 1.00 90.75 119 ASN A C 1
ATOM 960 O O . ASN A 1 119 ? -34.255 10.461 28.226 1.00 90.75 119 ASN A O 1
ATOM 964 N N . LYS A 1 120 ? -33.920 8.654 26.927 1.00 87.94 120 LYS A N 1
ATOM 965 C CA . LYS A 1 120 ? -35.281 8.102 27.050 1.00 87.94 120 LYS A CA 1
ATOM 966 C C . LYS A 1 120 ? -35.665 7.836 28.500 1.00 87.94 120 LYS A C 1
ATOM 968 O O . LYS A 1 120 ? -36.778 8.153 28.902 1.00 87.94 120 LYS A O 1
ATOM 973 N N . ARG A 1 121 ? -34.716 7.361 29.316 1.00 86.62 121 ARG A N 1
ATOM 974 C CA . ARG A 1 121 ? -34.939 7.107 30.744 1.00 86.62 121 ARG A CA 1
ATOM 975 C C . ARG A 1 121 ? -35.383 8.337 31.535 1.00 86.62 121 ARG A C 1
ATOM 977 O O . ARG A 1 121 ? -36.085 8.178 32.525 1.00 86.62 121 ARG A O 1
ATOM 984 N N . LYS A 1 122 ? -35.024 9.547 31.098 1.00 86.56 122 LYS A N 1
ATOM 985 C CA . LYS A 1 122 ? -35.478 10.795 31.736 1.00 86.56 122 LYS A CA 1
ATOM 986 C C . LYS A 1 122 ? -36.977 11.052 31.558 1.00 86.56 122 LYS A C 1
ATOM 988 O O . LYS A 1 122 ? -37.524 11.860 32.294 1.00 86.56 122 LYS A O 1
ATOM 993 N N . PHE A 1 123 ? -37.606 10.398 30.584 1.00 86.50 123 PHE A N 1
ATOM 994 C CA . PHE A 1 123 ? -39.019 10.556 30.250 1.00 86.50 123 PHE A CA 1
ATOM 995 C C . PHE A 1 123 ? -39.874 9.363 30.693 1.00 86.50 123 PHE A C 1
ATOM 997 O O . PHE A 1 123 ? -41.076 9.377 30.452 1.00 86.50 123 PHE A O 1
ATOM 1004 N N . PHE A 1 124 ? -39.287 8.324 31.303 1.00 86.00 124 PHE A N 1
ATOM 1005 C CA . PHE A 1 124 ? -40.084 7.231 31.858 1.00 86.00 124 PHE A CA 1
ATOM 1006 C C . PHE A 1 124 ? -40.828 7.694 33.107 1.00 86.00 124 PHE A C 1
ATOM 1008 O O . PHE A 1 124 ? -40.280 8.428 33.932 1.00 86.00 124 PHE A O 1
ATOM 1015 N N . GLU A 1 125 ? -42.062 7.217 33.245 1.00 83.06 125 GLU A N 1
ATOM 1016 C CA . GLU A 1 125 ? -42.858 7.423 34.447 1.00 83.06 125 GLU A CA 1
ATOM 1017 C C . GLU A 1 125 ? -42.116 6.870 35.677 1.00 83.06 125 GLU A C 1
ATOM 1019 O O . GLU A 1 125 ? -41.524 5.785 35.618 1.00 83.06 125 GLU A O 1
ATOM 1024 N N . PRO A 1 126 ? -42.113 7.605 36.803 1.00 82.25 126 PRO A N 1
ATOM 1025 C CA . PRO A 1 126 ? -41.357 7.219 37.991 1.00 82.25 126 PRO A CA 1
ATOM 1026 C C . PRO A 1 126 ? -41.899 5.949 38.668 1.00 82.25 126 PRO A C 1
ATOM 1028 O O . PRO A 1 126 ? -41.160 5.295 39.404 1.00 82.25 126 PRO A O 1
ATOM 1031 N N . PHE A 1 127 ? -43.163 5.592 38.427 1.00 82.88 127 PHE A N 1
ATOM 1032 C CA . PHE A 1 127 ? -43.802 4.352 38.867 1.00 82.88 127 PHE A CA 1
ATOM 1033 C C . PHE A 1 127 ? -45.040 4.057 38.006 1.00 82.88 127 PHE A C 1
ATOM 1035 O O . PHE A 1 127 ? -45.504 4.913 37.263 1.00 82.88 127 PHE A O 1
ATOM 1042 N N . SER A 1 128 ? -45.573 2.838 38.112 1.00 81.00 128 SER A N 1
ATOM 1043 C CA . SER A 1 128 ? -46.753 2.400 37.358 1.00 81.00 128 SER A CA 1
ATOM 1044 C C . SER A 1 128 ? -47.991 3.242 37.697 1.00 81.00 128 SER A C 1
ATOM 1046 O O . SER A 1 128 ? -48.461 3.182 38.833 1.00 81.00 128 SER A O 1
ATOM 1048 N N . GLY A 1 129 ? -48.555 3.938 36.703 1.00 79.31 129 GLY A N 1
ATOM 1049 C CA . GLY A 1 129 ? -49.814 4.686 36.824 1.00 79.31 129 GLY A CA 1
ATOM 1050 C C . GLY A 1 129 ? -49.661 6.168 37.185 1.00 79.31 129 GLY A C 1
ATOM 1051 O O . GLY A 1 129 ? -50.530 6.689 37.885 1.00 79.31 129 GLY A O 1
ATOM 1052 N N . PHE A 1 130 ? -48.563 6.808 36.767 1.00 70.50 130 PHE A N 1
ATOM 1053 C CA . PHE A 1 130 ? -48.335 8.255 36.887 1.00 70.50 130 PHE A CA 1
ATOM 1054 C C . PHE A 1 130 ? -49.090 9.027 35.794 1.00 70.50 130 PHE A C 1
ATOM 1056 O O . PHE A 1 130 ? -49.613 10.120 36.108 1.00 70.50 130 PHE A O 1
#

Foldseek 3Di:
DDDPVVVVVVVLVVCQVCCVVPPDDDDPDPPADSVDDCVDPRHDDPGDDDDPVLLVVQCVVVPHDDDDPVDDVVVVVSVVSVVPCDPVNVVVVVVVVVVVVVVVVVVVVVVVVVVVVVVVVVVDDPDPPD

Secondary structure (DSSP, 8-state):
----HHHHHHHHHHHHHHHHHH-----SSTT--TTS-TTSTT---S--PPPHHHHHHHHHHTTPPP--SSSSTHHHHHHHHHHH--HHHHHHHHHHHHHHHHHHHHHHHHHHHHHHHHHHHTTS-SSTT-

Radius of gyration: 24.52 Å; chains: 1; bounding box: 69×45×61 Å